Protein AF-A0A351J060-F1 (afdb_monomer_lite)

Structure (mmCIF, N/CA/C/O backbone):
data_AF-A0A351J060-F1
#
_entry.id   AF-A0A351J060-F1
#
loop_
_atom_site.group_PDB
_atom_site.id
_atom_site.type_symbol
_atom_site.label_atom_id
_atom_site.label_alt_id
_atom_site.label_comp_id
_atom_site.label_asym_id
_atom_site.label_entity_id
_atom_site.label_seq_id
_atom_site.pdbx_PDB_ins_code
_atom_site.Cartn_x
_atom_site.Cartn_y
_atom_site.Cartn_z
_atom_site.occupancy
_atom_site.B_iso_or_equiv
_atom_site.auth_seq_id
_atom_site.auth_comp_id
_atom_site.auth_asym_id
_atom_site.auth_atom_id
_atom_site.pdbx_PDB_model_num
ATOM 1 N N . MET A 1 1 ? -10.448 5.597 7.302 1.00 62.50 1 MET A N 1
ATOM 2 C CA . MET A 1 1 ? -11.849 5.141 7.127 1.00 62.50 1 MET A CA 1
ATOM 3 C C . MET A 1 1 ? -12.386 4.816 8.505 1.00 62.50 1 MET A C 1
ATOM 5 O O . MET A 1 1 ? -11.644 4.202 9.265 1.00 62.50 1 MET A O 1
ATOM 9 N N . GLU A 1 2 ? -13.599 5.254 8.824 1.00 71.06 2 GLU A N 1
ATOM 10 C CA . GLU A 1 2 ? -14.258 4.953 10.097 1.00 71.06 2 GLU A CA 1
ATOM 11 C C . GLU A 1 2 ? -15.347 3.901 9.880 1.00 71.06 2 GLU A C 1
ATOM 13 O O . GLU A 1 2 ? -16.105 3.980 8.912 1.00 71.06 2 GLU A O 1
ATOM 18 N N . GLN A 1 3 ? -15.375 2.870 10.721 1.00 74.38 3 GLN A N 1
ATOM 19 C CA . GLN A 1 3 ? -16.358 1.794 10.627 1.00 74.38 3 GLN A CA 1
ATOM 20 C C . GLN A 1 3 ? -16.863 1.441 12.026 1.00 74.38 3 GLN A C 1
ATOM 22 O O . GLN A 1 3 ? -16.072 1.186 12.929 1.00 74.38 3 GLN A O 1
ATOM 27 N N . LEU A 1 4 ? -18.181 1.432 12.217 1.00 79.38 4 LEU A N 1
ATOM 28 C CA . LEU A 1 4 ? -18.795 1.018 13.479 1.00 79.38 4 LEU A CA 1
ATOM 29 C C . LEU A 1 4 ? -18.731 -0.508 13.613 1.00 79.38 4 LEU A C 1
ATOM 31 O O . LEU A 1 4 ? -19.064 -1.236 12.673 1.00 79.38 4 LEU A O 1
ATOM 35 N N . GLY A 1 5 ? -18.309 -0.989 14.778 1.00 80.62 5 GLY A N 1
ATOM 36 C CA . GLY A 1 5 ? -18.224 -2.408 15.102 1.00 80.62 5 GLY A CA 1
ATOM 37 C C . GLY A 1 5 ? -18.737 -2.707 16.509 1.00 80.62 5 GLY A C 1
ATOM 38 O O . GLY A 1 5 ? -18.753 -1.838 17.374 1.00 80.62 5 GLY A O 1
ATOM 39 N N . TYR A 1 6 ? -19.168 -3.945 16.732 1.00 84.44 6 TYR A N 1
ATOM 40 C CA . TYR A 1 6 ? -19.712 -4.416 18.006 1.00 84.44 6 TYR A CA 1
ATOM 41 C C . TYR A 1 6 ? -18.788 -5.460 18.636 1.00 84.44 6 TYR A C 1
ATOM 43 O O . TYR A 1 6 ? -18.402 -6.423 17.964 1.00 84.44 6 TYR A O 1
ATOM 51 N N . VAL A 1 7 ? -18.426 -5.297 19.907 1.00 84.81 7 VAL A N 1
ATOM 52 C CA . VAL A 1 7 ? -17.498 -6.206 20.600 1.00 84.81 7 VAL A CA 1
ATOM 53 C C . VAL A 1 7 ? -18.215 -7.496 21.003 1.00 84.81 7 VAL A C 1
ATOM 55 O O . VAL A 1 7 ? -19.212 -7.476 21.722 1.00 84.81 7 VAL A O 1
ATOM 58 N N . VAL A 1 8 ? -17.698 -8.636 20.543 1.00 85.19 8 VAL A N 1
ATOM 59 C CA . VAL A 1 8 ? -18.297 -9.972 20.757 1.00 85.19 8 VAL A CA 1
ATOM 60 C C . VAL A 1 8 ? -17.541 -10.773 21.804 1.00 85.19 8 VAL A C 1
ATOM 62 O O . VAL A 1 8 ? -18.124 -11.612 22.481 1.00 85.19 8 VAL A O 1
ATOM 65 N N . ALA A 1 9 ? -16.237 -10.537 21.900 1.00 82.00 9 ALA A N 1
ATOM 66 C CA . ALA A 1 9 ? -15.352 -11.162 22.865 1.00 82.00 9 ALA A CA 1
ATOM 67 C C . ALA A 1 9 ? -14.202 -10.199 23.160 1.00 82.00 9 ALA A C 1
ATOM 69 O O . ALA A 1 9 ? -13.715 -9.530 22.248 1.00 82.00 9 ALA A O 1
ATOM 70 N N . ALA A 1 10 ? -13.772 -10.148 24.414 1.00 82.94 10 ALA A N 1
ATOM 71 C CA . ALA A 1 10 ? -12.574 -9.443 24.843 1.00 82.94 10 ALA A CA 1
ATOM 72 C C . ALA A 1 10 ? -11.728 -10.431 25.654 1.00 82.94 10 ALA A C 1
ATOM 74 O O .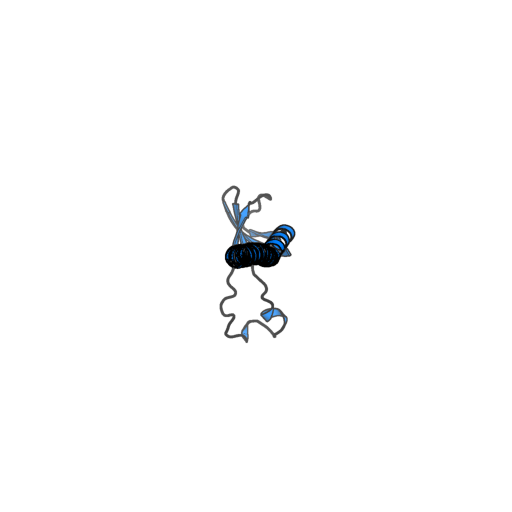 ALA A 1 10 ? -12.174 -10.926 26.688 1.00 82.94 10 ALA A O 1
ATOM 75 N N . GLU A 1 11 ? -10.542 -10.755 25.148 1.00 81.81 11 GLU A N 1
ATOM 76 C CA . GLU A 1 11 ? -9.586 -11.676 25.759 1.00 81.81 11 GLU A CA 1
ATOM 77 C C . GLU A 1 11 ? -8.288 -10.907 26.030 1.00 81.81 11 GLU A C 1
ATOM 79 O O . GLU A 1 11 ? -7.477 -10.675 25.133 1.00 81.81 11 GLU A O 1
ATOM 84 N N . GLY A 1 12 ? -8.108 -10.472 27.281 1.00 81.50 12 GLY A N 1
ATOM 85 C CA . GLY A 1 12 ? -6.937 -9.701 27.702 1.00 81.50 12 GLY A CA 1
ATOM 86 C C . GLY A 1 12 ? -6.763 -8.406 26.900 1.00 81.50 12 GLY A C 1
ATOM 87 O O . GLY A 1 12 ? -7.635 -7.541 26.913 1.00 81.50 12 GLY A O 1
ATOM 88 N N . GLU A 1 13 ? -5.637 -8.305 26.191 1.00 82.12 13 GLU A N 1
ATOM 89 C CA . GLU A 1 13 ? -5.237 -7.156 25.361 1.00 82.12 13 GLU A CA 1
ATOM 90 C C . GLU A 1 13 ? -5.921 -7.128 23.981 1.00 82.12 13 GLU A C 1
ATOM 92 O O . GLU A 1 13 ? -5.732 -6.180 23.222 1.00 82.12 13 GLU A O 1
ATOM 97 N N . HIS A 1 14 ? -6.715 -8.141 23.614 1.00 83.19 14 HIS A N 1
ATOM 98 C CA . HIS A 1 14 ? -7.342 -8.229 22.294 1.00 83.19 14 HIS A CA 1
ATOM 99 C C . HIS A 1 14 ? -8.868 -8.315 22.380 1.00 83.19 14 HIS A C 1
ATOM 101 O O . HIS A 1 14 ? -9.436 -9.059 23.177 1.00 83.19 14 HIS A O 1
ATOM 107 N N . ALA A 1 15 ? -9.553 -7.575 21.511 1.00 85.00 15 ALA A N 1
ATOM 108 C CA . ALA A 1 15 ? -10.999 -7.609 21.352 1.00 85.00 15 ALA A CA 1
ATOM 109 C C . ALA A 1 15 ? -11.372 -8.109 19.953 1.00 85.00 15 ALA A C 1
ATOM 111 O O . ALA A 1 15 ? -10.852 -7.650 18.934 1.00 85.00 15 ALA A O 1
ATOM 112 N N . THR A 1 16 ? -12.313 -9.048 19.897 1.00 83.38 16 THR A N 1
ATOM 113 C CA . THR A 1 16 ? -12.941 -9.487 18.652 1.00 83.38 16 THR A CA 1
ATOM 114 C C . THR A 1 16 ? -14.157 -8.617 18.378 1.00 83.38 16 THR A C 1
ATOM 116 O O . THR A 1 16 ? -15.170 -8.687 19.083 1.00 83.38 16 THR A O 1
ATOM 119 N N . VAL A 1 17 ? -14.073 -7.826 17.314 1.00 83.62 17 VAL A N 1
ATOM 120 C CA . VAL A 1 17 ? -15.121 -6.899 16.895 1.00 83.62 17 VAL A CA 1
ATOM 121 C C . VAL A 1 17 ? -15.834 -7.467 15.669 1.00 83.62 17 VAL A C 1
ATOM 123 O O . VAL A 1 17 ? -15.207 -7.816 14.665 1.00 83.62 17 VAL A O 1
ATOM 126 N N . ARG A 1 18 ? -17.163 -7.578 15.745 1.00 80.06 18 ARG A N 1
ATOM 127 C CA . ARG A 1 18 ? -18.027 -7.852 14.592 1.00 80.06 18 ARG A CA 1
ATOM 128 C C . ARG A 1 18 ? -18.284 -6.551 13.866 1.00 80.06 18 ARG A C 1
ATOM 130 O O . ARG A 1 18 ? -18.840 -5.615 14.436 1.00 80.06 18 ARG A O 1
ATOM 137 N N . VAL A 1 19 ? -17.912 -6.520 12.597 1.00 78.00 19 VAL A N 1
ATOM 138 C CA . VAL A 1 19 ? -18.107 -5.360 11.742 1.00 78.00 19 VAL A CA 1
ATOM 139 C C . VAL A 1 19 ? -19.028 -5.746 10.594 1.00 78.00 19 VAL A C 1
ATOM 141 O O . VAL A 1 19 ? -18.745 -6.663 9.818 1.00 78.00 19 VAL A O 1
ATOM 144 N N . MET A 1 20 ? -20.153 -5.044 10.493 1.00 67.12 20 MET A N 1
ATOM 145 C CA . MET A 1 20 ? -21.030 -5.114 9.329 1.00 67.12 20 MET A CA 1
ATOM 146 C C . MET A 1 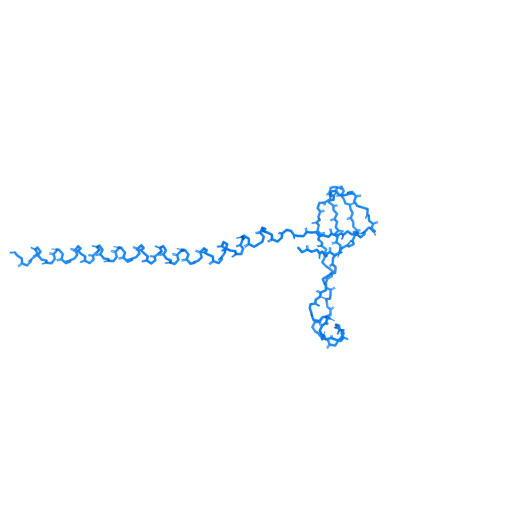20 ? -20.423 -4.195 8.266 1.00 67.12 20 MET A C 1
ATOM 148 O O . MET A 1 20 ? -20.226 -3.003 8.507 1.00 67.12 20 MET A O 1
ATOM 152 N N . ARG A 1 21 ? -20.056 -4.733 7.098 1.00 63.28 21 ARG A N 1
ATOM 153 C CA . ARG A 1 21 ? -19.762 -3.879 5.940 1.00 63.28 21 ARG A CA 1
ATOM 154 C C . ARG A 1 21 ? -21.085 -3.531 5.284 1.00 63.28 21 ARG A C 1
ATOM 156 O O . ARG A 1 21 ? -21.759 -4.421 4.771 1.00 63.28 21 ARG A O 1
ATOM 163 N N . GLU A 1 22 ? -21.415 -2.248 5.235 1.00 58.72 22 GLU A N 1
ATOM 164 C CA . GLU A 1 22 ? -22.400 -1.781 4.268 1.00 58.72 22 GLU A CA 1
ATOM 165 C C . GLU A 1 22 ? -21.800 -1.956 2.869 1.00 58.72 22 GLU A C 1
ATOM 167 O O . GLU A 1 22 ? -20.789 -1.346 2.509 1.00 58.72 22 GLU A O 1
ATOM 172 N N . SER A 1 23 ? -22.371 -2.869 2.088 1.00 57.16 23 SER A N 1
ATOM 173 C CA . SER A 1 23 ? -22.008 -3.034 0.688 1.00 57.16 23 SER A CA 1
ATOM 174 C C . SER A 1 23 ? -22.644 -1.902 -0.123 1.00 57.16 23 SER A C 1
ATOM 176 O O . SER A 1 23 ? -23.807 -1.553 0.071 1.00 57.16 23 SER A O 1
ATOM 178 N N . ALA A 1 24 ? -21.899 -1.339 -1.080 1.00 50.50 24 ALA A N 1
ATOM 179 C CA . ALA A 1 24 ? -22.398 -0.265 -1.946 1.00 50.50 24 ALA A CA 1
ATOM 180 C C . ALA A 1 24 ? -23.688 -0.649 -2.706 1.00 50.50 24 ALA A C 1
ATOM 182 O O . ALA A 1 24 ? -24.494 0.216 -3.039 1.00 50.50 24 ALA A O 1
ATOM 183 N N . CYS A 1 25 ? -23.910 -1.951 -2.930 1.00 54.78 25 CYS A N 1
ATOM 184 C CA . CYS A 1 25 ? -25.102 -2.487 -3.588 1.00 54.78 25 CYS A CA 1
ATOM 185 C C . CYS A 1 25 ? -26.389 -2.252 -2.780 1.00 54.78 25 CYS A C 1
ATOM 187 O O . CYS A 1 25 ? -27.416 -1.933 -3.371 1.00 54.78 25 CYS A O 1
ATOM 189 N N . GLY A 1 26 ? -26.336 -2.339 -1.445 1.00 52.91 26 GLY A N 1
ATOM 190 C CA . GLY A 1 26 ? -27.514 -2.152 -0.591 1.00 52.91 26 GLY A CA 1
ATOM 191 C C . GLY A 1 26 ? -28.029 -0.710 -0.545 1.00 52.91 26 GLY A C 1
ATOM 192 O O . GLY A 1 26 ? -29.188 -0.491 -0.209 1.00 52.91 26 GLY A O 1
ATOM 193 N N . ARG A 1 27 ? -27.190 0.271 -0.909 1.00 53.00 27 ARG A N 1
ATOM 194 C CA . ARG A 1 27 ? -27.518 1.704 -0.826 1.00 53.00 27 ARG A CA 1
ATOM 195 C C . ARG A 1 27 ? -28.099 2.287 -2.119 1.00 53.00 27 ARG A C 1
ATOM 197 O O . ARG A 1 27 ? -28.741 3.328 -2.069 1.00 53.00 27 ARG A O 1
ATOM 204 N N . ILE A 1 28 ? -27.847 1.646 -3.264 1.00 54.53 28 ILE A N 1
ATOM 205 C CA . ILE A 1 28 ? -28.236 2.141 -4.600 1.00 54.53 28 ILE A CA 1
ATOM 206 C C . ILE A 1 28 ? -29.471 1.402 -5.137 1.00 54.53 28 ILE A C 1
ATOM 208 O O . ILE A 1 28 ? -30.284 1.997 -5.839 1.00 54.53 28 ILE A O 1
ATOM 212 N N . HIS A 1 29 ? -29.656 0.131 -4.772 1.00 51.47 29 HIS A N 1
ATOM 213 C CA . HIS A 1 29 ? -30.779 -0.684 -5.230 1.00 51.47 29 HIS A CA 1
ATOM 214 C C . HIS A 1 29 ? -31.575 -1.200 -4.034 1.00 51.47 29 HIS A C 1
ATOM 216 O O . HIS A 1 29 ? -31.200 -2.224 -3.481 1.00 51.47 29 HIS A O 1
ATOM 222 N N . GLY A 1 30 ? -32.620 -0.468 -3.624 1.00 50.44 30 GLY A N 1
ATOM 223 C CA . GLY A 1 30 ? -33.865 -0.961 -2.994 1.00 50.44 30 GLY A CA 1
ATOM 224 C C . GLY A 1 30 ? -33.838 -1.967 -1.830 1.00 50.44 30 GLY A C 1
ATOM 225 O O . GLY A 1 30 ? -34.903 -2.384 -1.392 1.00 50.44 30 GLY A O 1
ATOM 226 N N . GLY A 1 31 ? -32.679 -2.351 -1.303 1.00 54.22 31 GLY A N 1
ATOM 227 C CA . GLY A 1 31 ? -32.521 -3.471 -0.388 1.00 54.22 31 GLY A CA 1
ATOM 228 C C . GLY A 1 31 ? -31.756 -4.643 -1.011 1.00 54.22 31 GLY A C 1
ATOM 229 O O . GLY A 1 31 ? -31.979 -5.072 -2.138 1.00 54.22 31 GLY A O 1
ATOM 230 N N . CYS A 1 32 ? -30.871 -5.219 -0.198 1.00 55.06 32 CYS A N 1
ATOM 231 C CA . CYS A 1 32 ? -30.043 -6.390 -0.508 1.00 55.06 32 CYS A CA 1
ATOM 232 C C . CYS A 1 32 ? -30.844 -7.662 -0.874 1.00 55.06 32 CYS A C 1
ATOM 234 O O . CYS A 1 32 ? -30.255 -8.649 -1.305 1.00 55.06 32 CYS A O 1
ATOM 236 N N . ALA A 1 33 ? -32.166 -7.655 -0.670 1.00 55.03 33 ALA A N 1
ATOM 237 C CA . ALA A 1 33 ? -33.046 -8.810 -0.831 1.00 55.03 33 ALA A CA 1
ATOM 238 C C . ALA A 1 33 ? -33.248 -9.225 -2.298 1.00 55.03 33 ALA A C 1
ATOM 240 O O . ALA A 1 33 ? -33.367 -10.416 -2.580 1.00 55.03 33 ALA A O 1
ATOM 241 N N . ASP A 1 34 ? -33.219 -8.271 -3.233 1.00 53.25 34 ASP A N 1
ATOM 242 C CA . ASP A 1 34 ? -33.471 -8.554 -4.654 1.00 53.25 34 ASP A CA 1
ATOM 243 C C . ASP A 1 34 ? -32.218 -9.032 -5.403 1.00 53.25 34 ASP A C 1
ATOM 245 O O . ASP A 1 34 ? -32.294 -9.591 -6.500 1.00 53.25 34 ASP A O 1
ATOM 249 N N . CYS A 1 35 ? -31.040 -8.875 -4.795 1.00 60.62 35 CYS A N 1
ATOM 250 C CA . CYS A 1 35 ? -29.794 -9.374 -5.351 1.00 60.62 35 CYS A CA 1
ATOM 251 C C . CYS A 1 35 ? -29.535 -10.802 -4.855 1.00 60.62 35 CYS A C 1
ATOM 253 O O . CYS A 1 35 ? -29.012 -11.016 -3.761 1.00 60.62 35 CYS A O 1
ATOM 255 N N . LYS A 1 36 ? -29.813 -11.802 -5.701 1.00 58.53 36 LYS A N 1
ATOM 256 C CA . LYS A 1 36 ? -29.492 -13.224 -5.443 1.00 58.53 36 LYS A CA 1
ATOM 257 C C . LYS A 1 36 ? -27.998 -13.507 -5.176 1.00 58.53 36 LYS A C 1
ATOM 259 O O . LYS A 1 36 ? -27.651 -14.637 -4.847 1.00 58.53 36 LYS A O 1
ATOM 264 N N . GLY A 1 37 ? -27.116 -12.513 -5.316 1.00 55.78 37 GLY A N 1
ATOM 265 C CA . GLY A 1 37 ? -25.693 -12.598 -4.975 1.00 55.78 37 GLY A CA 1
ATOM 266 C C . GLY A 1 37 ? -25.347 -12.234 -3.523 1.00 55.78 37 GLY A C 1
ATOM 267 O O . GLY A 1 37 ? -24.228 -12.504 -3.093 1.00 55.78 37 GLY A O 1
ATOM 268 N N . CYS A 1 38 ? -26.271 -11.647 -2.752 1.00 59.00 38 CYS A N 1
ATOM 269 C CA . CYS A 1 38 ? -26.014 -11.139 -1.396 1.00 59.00 38 CYS A CA 1
ATOM 270 C C . CYS A 1 38 ? -26.622 -11.993 -0.270 1.00 59.00 38 CYS A C 1
ATOM 272 O O . CYS A 1 38 ? -26.928 -11.495 0.808 1.00 59.00 38 CYS A O 1
ATOM 274 N N . SER A 1 39 ? -26.720 -13.307 -0.458 1.00 50.44 39 SER A N 1
ATOM 275 C CA . SER A 1 39 ? -27.121 -14.267 0.589 1.00 50.44 39 SER A CA 1
ATOM 276 C C . SER A 1 39 ? -26.117 -14.393 1.749 1.00 50.44 39 SER A C 1
ATOM 278 O O . SER A 1 39 ? -26.326 -15.147 2.696 1.00 50.44 39 SER A O 1
ATOM 280 N N . HIS A 1 40 ? -25.025 -13.634 1.700 1.00 50.00 40 HIS A N 1
ATOM 281 C CA . HIS A 1 40 ? -23.947 -13.664 2.666 1.00 50.00 40 HIS A CA 1
ATOM 282 C C . HIS A 1 40 ? -23.458 -12.242 2.949 1.00 50.00 40 HIS A C 1
ATOM 284 O O . HIS A 1 40 ? -22.349 -11.870 2.563 1.00 50.00 40 HIS A O 1
ATOM 290 N N . THR A 1 41 ? -24.254 -11.446 3.667 1.00 54.56 41 THR A N 1
ATOM 291 C CA . THR A 1 41 ? -23.703 -10.341 4.467 1.00 54.56 41 THR A CA 1
ATOM 292 C C . THR A 1 41 ? -22.828 -10.982 5.544 1.00 54.56 41 THR A C 1
ATOM 294 O O . THR A 1 41 ? -23.267 -11.251 6.657 1.00 54.56 41 THR A O 1
ATOM 297 N N . LYS A 1 42 ? -21.612 -11.384 5.160 1.00 56.59 42 LYS A N 1
ATOM 298 C CA . LYS A 1 42 ? -20.671 -12.061 6.045 1.00 56.59 42 LYS A CA 1
ATOM 299 C C . LYS A 1 42 ? -20.247 -11.057 7.093 1.00 56.59 42 LYS A C 1
ATOM 301 O O . LYS A 1 42 ? -19.588 -10.064 6.795 1.00 56.59 42 LYS A O 1
ATOM 306 N N . GLU A 1 43 ? -20.644 -11.341 8.319 1.00 63.16 43 GLU A N 1
ATOM 307 C CA . GLU A 1 43 ? -20.097 -10.691 9.492 1.00 63.16 43 GLU A CA 1
ATOM 308 C C . GLU A 1 43 ? -18.585 -10.872 9.472 1.00 63.16 43 GLU A C 1
ATOM 310 O O . GLU A 1 43 ? -18.070 -11.986 9.596 1.00 63.16 43 GLU A O 1
ATOM 315 N N . HIS A 1 44 ? -17.867 -9.771 9.282 1.00 69.81 44 HIS A N 1
ATOM 316 C CA . HIS A 1 44 ? -16.424 -9.792 9.386 1.00 69.81 44 HIS A CA 1
ATOM 317 C C . HIS A 1 44 ? -16.065 -9.680 10.862 1.00 69.81 44 HIS A C 1
ATOM 319 O O . HIS A 1 44 ? -16.366 -8.682 11.515 1.00 69.81 44 HIS A O 1
ATOM 325 N N . ARG A 1 45 ? -15.444 -10.734 11.392 1.00 79.19 45 ARG A N 1
ATOM 326 C CA . ARG A 1 45 ? -14.823 -10.717 12.716 1.00 79.19 45 ARG A CA 1
ATOM 327 C C . ARG A 1 45 ? -13.386 -10.260 12.543 1.00 79.19 45 ARG A C 1
ATOM 329 O O . ARG A 1 45 ? -12.626 -10.900 11.818 1.00 79.19 45 ARG A O 1
ATOM 336 N N . VAL A 1 46 ? -13.045 -9.144 13.169 1.00 80.44 46 VAL A N 1
ATOM 337 C CA . VAL A 1 46 ? -11.693 -8.587 13.153 1.00 80.44 46 VAL A CA 1
ATOM 338 C C . VAL A 1 46 ? -11.184 -8.583 14.585 1.00 80.44 46 VAL A C 1
ATOM 340 O O . VAL A 1 46 ? -11.888 -8.133 15.488 1.00 80.44 46 VAL A O 1
ATOM 343 N N . VAL A 1 47 ? -9.984 -9.117 14.792 1.00 83.06 47 VAL A N 1
ATOM 344 C CA . VAL A 1 47 ? -9.291 -9.041 16.080 1.00 83.06 47 VAL A CA 1
ATOM 345 C C . VAL A 1 47 ? -8.495 -7.745 16.091 1.00 83.06 47 VAL A C 1
ATOM 347 O O . VAL A 1 47 ? -7.736 -7.478 15.159 1.00 83.06 47 VAL A O 1
ATOM 350 N N . VAL A 1 48 ? -8.712 -6.924 17.111 1.00 83.00 48 VAL A N 1
ATOM 351 C CA . VAL A 1 48 ? -8.081 -5.612 17.276 1.00 83.00 48 VAL A CA 1
ATOM 352 C C . VAL A 1 48 ? -7.528 -5.525 18.694 1.00 83.00 48 VAL A C 1
ATOM 354 O O . VAL A 1 48 ? -8.075 -6.131 19.612 1.00 83.00 48 VAL A O 1
ATOM 357 N N . GLU A 1 49 ? -6.435 -4.799 18.890 1.00 82.69 49 GLU A N 1
ATOM 358 C CA . GLU A 1 49 ? -5.928 -4.495 20.230 1.00 82.69 49 GLU A CA 1
ATOM 359 C C . GLU A 1 49 ? -6.946 -3.659 21.017 1.00 82.69 49 GLU A C 1
ATOM 361 O O . GLU A 1 49 ? -7.469 -2.652 20.530 1.00 82.69 49 GLU A O 1
ATOM 366 N N . ASN A 1 50 ? -7.243 -4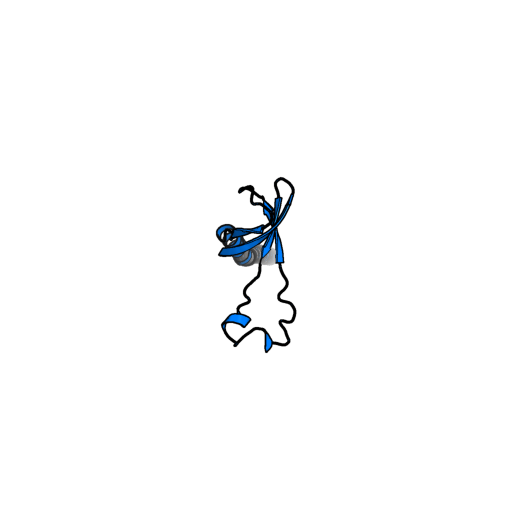.092 22.239 1.00 81.69 50 ASN A N 1
ATOM 367 C CA . ASN A 1 50 ? -8.229 -3.486 23.119 1.00 81.69 50 ASN A CA 1
ATOM 368 C C . ASN A 1 50 ? -7.613 -2.358 23.957 1.00 81.69 50 ASN A C 1
ATOM 370 O O . ASN A 1 50 ? -7.577 -2.416 25.184 1.00 81.69 50 ASN A O 1
ATOM 374 N N . THR A 1 51 ? -7.152 -1.298 23.297 1.00 80.44 51 THR A N 1
ATOM 375 C CA . THR A 1 51 ? -6.543 -0.136 23.973 1.00 80.44 51 THR A CA 1
ATOM 376 C C . THR A 1 51 ? -7.516 0.602 24.901 1.00 80.44 51 THR A C 1
ATOM 378 O O . THR A 1 51 ? -7.100 1.242 25.865 1.00 80.44 51 THR A O 1
ATOM 381 N N . LEU A 1 52 ? -8.821 0.491 24.638 1.00 78.88 52 LEU A N 1
ATOM 382 C CA . LEU A 1 52 ? -9.889 1.166 25.380 1.00 78.88 52 LEU A CA 1
ATOM 383 C C . LEU A 1 52 ? -10.485 0.317 26.513 1.00 78.88 52 LEU A C 1
ATOM 385 O O . LEU A 1 52 ? -11.390 0.797 27.189 1.00 78.88 52 LEU A O 1
ATOM 389 N N . HIS A 1 53 ? -10.003 -0.916 26.725 1.00 80.62 53 HIS A N 1
ATOM 390 C CA . HIS A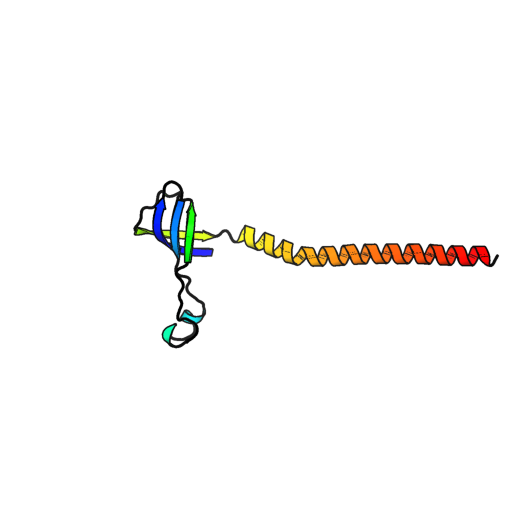 1 53 ? -10.580 -1.867 27.688 1.00 80.62 53 HIS A CA 1
ATOM 391 C C . HIS A 1 53 ? -12.099 -2.061 27.494 1.00 80.62 53 HIS A C 1
ATOM 393 O O . HIS A 1 53 ? -12.851 -2.207 28.456 1.00 80.62 53 HIS A O 1
ATOM 399 N N . ALA A 1 54 ? -12.553 -2.046 26.237 1.00 78.38 54 ALA A N 1
ATOM 400 C CA . ALA A 1 54 ? -13.956 -2.208 25.877 1.00 78.38 54 ALA A CA 1
ATOM 401 C C . ALA A 1 54 ? -14.464 -3.593 26.301 1.00 78.38 54 ALA A C 1
ATOM 403 O O . ALA A 1 54 ? -13.761 -4.600 26.128 1.00 78.38 54 ALA A O 1
ATOM 404 N N . ALA A 1 55 ? -15.678 -3.639 26.845 1.00 83.06 55 ALA A N 1
ATOM 405 C CA . ALA A 1 55 ? -16.314 -4.861 27.308 1.00 83.06 55 ALA A CA 1
ATOM 406 C C . ALA A 1 55 ? -17.166 -5.499 26.200 1.00 83.06 55 ALA A C 1
ATOM 408 O O . ALA A 1 55 ? -17.496 -4.887 25.180 1.00 83.06 55 ALA A O 1
ATOM 409 N N . VAL A 1 56 ? -17.537 -6.766 26.400 1.00 86.56 56 VAL A N 1
ATOM 410 C CA . VAL A 1 56 ? -18.480 -7.446 25.505 1.00 86.56 56 VAL A CA 1
ATOM 411 C C . VAL A 1 56 ? -19.811 -6.704 25.543 1.00 86.56 56 VAL A C 1
ATOM 413 O O . VAL A 1 56 ? -20.404 -6.539 26.606 1.00 86.56 56 VAL A O 1
ATOM 416 N N . GLY A 1 57 ? -20.283 -6.290 24.372 1.00 84.69 57 GLY A N 1
ATOM 417 C CA . GLY A 1 57 ? -21.528 -5.546 24.230 1.00 84.69 57 GLY A CA 1
ATOM 418 C C . GLY A 1 57 ? -21.364 -4.075 23.848 1.00 84.69 57 GLY A C 1
ATOM 419 O O . GLY A 1 57 ? -22.343 -3.444 23.442 1.00 84.69 57 GLY A O 1
ATOM 420 N N . ASP A 1 58 ? -20.142 -3.548 23.913 1.00 84.56 58 ASP A N 1
ATOM 421 C CA . ASP A 1 58 ? -19.864 -2.164 23.548 1.00 84.56 58 ASP A CA 1
ATOM 422 C C . ASP A 1 58 ? -19.811 -1.973 22.027 1.00 84.56 58 ASP A C 1
ATOM 424 O O . ASP A 1 58 ? -19.384 -2.846 21.260 1.00 84.56 58 ASP A O 1
ATOM 428 N N . THR A 1 59 ? -20.240 -0.791 21.581 1.00 83.06 59 THR A N 1
ATOM 429 C CA . THR A 1 59 ? -20.079 -0.352 20.191 1.00 83.06 59 THR A CA 1
ATOM 430 C C . THR A 1 59 ? -18.836 0.518 20.090 1.00 83.06 59 THR A C 1
ATOM 432 O O . THR A 1 59 ? -18.727 1.535 20.772 1.00 83.06 59 THR A O 1
ATOM 435 N N . VAL A 1 60 ? -17.905 0.128 19.225 1.00 83.94 60 VAL A N 1
ATOM 436 C CA . VAL A 1 60 ? -16.615 0.794 19.041 1.00 83.94 60 VAL A CA 1
ATOM 437 C C . VAL A 1 60 ? -16.474 1.308 17.612 1.00 83.94 60 VAL A C 1
ATOM 439 O O . VAL A 1 60 ? -16.913 0.674 16.650 1.00 83.94 60 VAL A O 1
ATOM 442 N N . LEU A 1 61 ? -15.855 2.478 17.463 1.00 82.44 61 LEU A N 1
ATOM 443 C CA . LEU A 1 61 ? -15.534 3.055 16.162 1.00 82.44 61 LEU A CA 1
ATOM 444 C C . LEU A 1 61 ? -14.122 2.620 15.759 1.00 82.44 61 LEU A C 1
ATOM 446 O O . LEU A 1 61 ? -13.137 2.991 16.395 1.00 82.44 61 LEU A O 1
ATOM 450 N N . LEU A 1 62 ? -14.015 1.839 14.692 1.00 81.69 62 LEU A N 1
ATOM 451 C CA . LEU A 1 62 ? -12.744 1.391 14.141 1.00 81.69 62 LEU A CA 1
ATOM 452 C C . LEU A 1 62 ? -12.196 2.451 13.190 1.00 81.69 62 LEU A C 1
ATOM 454 O O . LEU A 1 62 ? -12.850 2.803 12.208 1.00 81.69 62 LEU A O 1
ATOM 458 N N . TYR A 1 63 ? -10.977 2.915 13.453 1.00 77.62 63 TYR A N 1
ATOM 459 C CA . TYR A 1 63 ? -10.241 3.800 12.556 1.00 77.62 63 TYR A CA 1
ATOM 460 C C . TYR A 1 63 ? -9.149 3.020 11.829 1.00 77.62 63 TYR A C 1
ATOM 462 O O . TYR A 1 63 ? -8.230 2.484 12.444 1.00 77.62 63 TYR A O 1
ATOM 470 N N . THR A 1 64 ? -9.221 2.977 10.501 1.00 73.88 64 THR A N 1
ATOM 471 C CA . THR A 1 64 ? -8.114 2.484 9.672 1.00 73.88 64 THR A CA 1
ATOM 472 C C . THR A 1 64 ? -7.345 3.663 9.093 1.00 73.88 64 THR A C 1
ATOM 474 O O . THR A 1 64 ? -7.931 4.499 8.391 1.00 73.88 64 THR A O 1
ATOM 477 N N . ASP A 1 65 ? -6.040 3.722 9.374 1.00 74.25 65 ASP A N 1
ATOM 478 C CA . ASP A 1 65 ? -5.151 4.744 8.826 1.00 74.25 65 ASP A CA 1
ATOM 479 C C . ASP A 1 65 ? -4.869 4.472 7.340 1.00 74.25 65 ASP A C 1
ATOM 481 O O 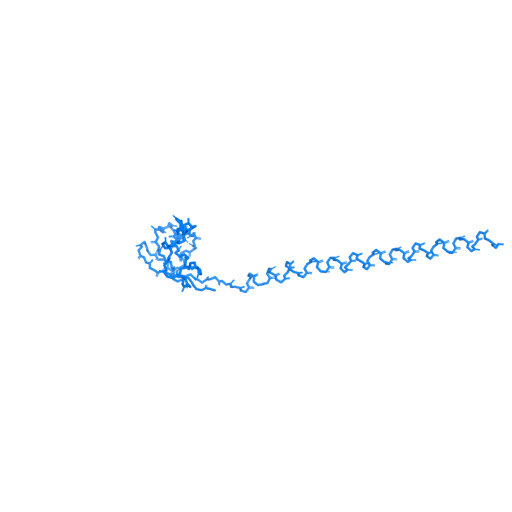. ASP A 1 65 ? -4.057 3.625 6.955 1.00 74.25 65 ASP A O 1
ATOM 485 N N . THR A 1 66 ? -5.556 5.221 6.481 1.00 77.12 66 THR A N 1
ATOM 486 C CA . THR A 1 66 ? -5.424 5.122 5.025 1.00 77.12 66 THR A CA 1
ATOM 487 C C . THR A 1 66 ? -4.049 5.593 4.531 1.00 77.12 66 THR A C 1
ATOM 489 O O . THR A 1 66 ? -3.654 5.238 3.420 1.00 77.12 66 THR A O 1
ATOM 492 N N . LYS A 1 67 ? -3.277 6.359 5.322 1.00 77.88 67 LYS A N 1
ATOM 493 C CA . LYS A 1 67 ? -1.983 6.914 4.879 1.00 77.88 67 LYS A CA 1
ATOM 494 C C . LYS A 1 67 ? -0.975 5.818 4.549 1.00 77.88 67 LYS A C 1
ATOM 496 O O . LYS A 1 67 ? -0.277 5.900 3.539 1.00 77.88 67 LYS A O 1
ATOM 501 N N . LYS A 1 68 ? -0.920 4.772 5.378 1.00 79.00 68 LYS A N 1
ATOM 502 C CA . LYS A 1 68 ? -0.026 3.626 5.160 1.00 79.00 68 LYS A CA 1
ATOM 503 C C . LYS A 1 68 ? -0.427 2.851 3.910 1.00 79.00 68 LYS A C 1
ATOM 505 O O . LYS A 1 68 ? 0.429 2.550 3.085 1.00 79.00 68 LYS A O 1
ATOM 510 N N . MET A 1 69 ? -1.724 2.605 3.734 1.00 84.50 69 MET A N 1
ATOM 511 C CA . MET A 1 69 ? -2.250 1.920 2.553 1.00 84.50 69 MET A CA 1
ATOM 512 C C . MET A 1 69 ? -1.947 2.693 1.264 1.00 84.50 69 MET A C 1
ATOM 514 O O . MET A 1 69 ? -1.507 2.096 0.285 1.00 84.50 69 MET A O 1
ATOM 518 N N . LEU A 1 70 ? -2.121 4.017 1.273 1.00 85.88 70 LEU A N 1
ATOM 519 C CA . LEU A 1 70 ? -1.841 4.860 0.113 1.00 85.88 70 LEU A CA 1
ATOM 520 C C . LEU A 1 70 ? -0.353 4.843 -0.259 1.00 85.88 70 LEU A C 1
ATOM 522 O O . LEU A 1 70 ? -0.020 4.744 -1.434 1.00 85.88 70 LEU A O 1
ATOM 526 N N . CYS A 1 71 ? 0.537 4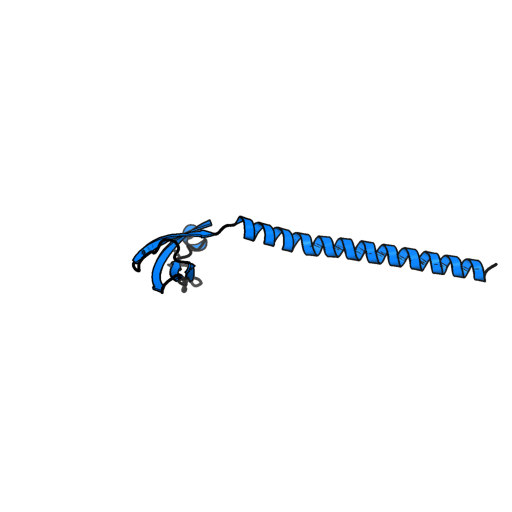.876 0.736 1.00 85.00 71 CYS A N 1
ATOM 527 C CA . CYS A 1 71 ? 1.978 4.778 0.508 1.00 85.00 71 CYS A CA 1
ATOM 528 C C . CYS A 1 71 ? 2.359 3.450 -0.169 1.00 85.00 71 CYS A C 1
ATOM 530 O O . CYS A 1 71 ? 3.092 3.452 -1.157 1.00 85.00 71 CYS A O 1
ATOM 532 N N . TYR A 1 72 ? 1.800 2.329 0.300 1.00 89.88 72 TYR A N 1
ATOM 533 C CA . TYR A 1 72 ? 2.002 1.029 -0.346 1.00 89.88 72 TYR A CA 1
ATOM 534 C C . TYR A 1 72 ? 1.457 0.994 -1.773 1.00 89.88 72 TYR A C 1
ATOM 536 O O . TYR A 1 72 ? 2.115 0.452 -2.657 1.00 89.88 72 TYR A O 1
ATOM 544 N N . LEU A 1 73 ? 0.292 1.599 -2.015 1.00 91.75 73 LEU A N 1
ATOM 545 C CA . LEU A 1 73 ? -0.290 1.689 -3.354 1.00 91.75 73 LEU A CA 1
ATOM 546 C C . LEU A 1 73 ? 0.617 2.474 -4.306 1.00 91.75 73 LEU A C 1
ATOM 548 O O . LEU A 1 73 ? 0.887 2.015 -5.414 1.00 91.75 73 LEU A O 1
ATOM 552 N N . CYS A 1 74 ? 1.130 3.621 -3.856 1.00 91.62 74 CYS A N 1
ATOM 553 C CA . CYS A 1 74 ? 2.096 4.408 -4.614 1.00 91.62 74 CYS A CA 1
ATOM 554 C C . CYS A 1 74 ? 3.350 3.584 -4.914 1.00 91.62 74 CYS A C 1
ATOM 556 O O . CYS A 1 74 ? 3.748 3.488 -6.070 1.00 91.62 74 CYS A O 1
ATOM 558 N N . ALA A 1 75 ? 3.944 2.938 -3.907 1.00 92.50 75 ALA A N 1
ATOM 559 C CA . ALA A 1 75 ? 5.122 2.100 -4.110 1.00 92.50 75 ALA A CA 1
ATOM 560 C C . ALA A 1 75 ? 4.853 0.983 -5.130 1.00 92.50 75 ALA A C 1
ATOM 562 O O . ALA A 1 75 ? 5.642 0.799 -6.050 1.00 92.50 75 ALA A O 1
ATOM 563 N N . PHE A 1 76 ? 3.716 0.296 -5.026 1.00 95.88 76 PHE A N 1
ATOM 564 C CA . PHE A 1 76 ? 3.346 -0.788 -5.934 1.00 95.88 76 PHE A CA 1
ATOM 565 C C . PHE A 1 76 ? 3.140 -0.316 -7.379 1.00 95.88 76 PHE A C 1
ATOM 567 O O . PHE A 1 76 ? 3.468 -1.044 -8.309 1.00 95.88 76 PHE A O 1
ATOM 574 N N . PHE A 1 77 ? 2.640 0.906 -7.580 1.00 94.12 77 PHE A N 1
ATOM 575 C CA . PHE A 1 77 ? 2.481 1.495 -8.912 1.00 94.12 77 PHE A CA 1
ATOM 576 C C . PHE A 1 77 ? 3.789 2.038 -9.494 1.00 94.12 77 PHE A C 1
ATOM 578 O O . PHE A 1 77 ? 4.058 1.854 -10.679 1.00 94.12 77 PHE A O 1
ATOM 585 N N . PHE A 1 78 ? 4.615 2.699 -8.684 1.00 95.44 78 PHE A N 1
ATOM 586 C CA . PHE A 1 78 ? 5.864 3.300 -9.158 1.00 95.44 78 PHE A CA 1
ATOM 587 C C . PHE A 1 78 ? 6.993 2.278 -9.317 1.00 95.44 78 PHE A C 1
ATOM 589 O O . PHE A 1 78 ? 7.834 2.437 -10.200 1.00 95.44 78 PHE A O 1
ATOM 596 N N . TYR A 1 79 ? 7.004 1.207 -8.524 1.00 96.19 79 TYR A N 1
ATOM 597 C CA . TYR A 1 79 ? 8.005 0.143 -8.601 1.00 96.19 79 TYR A CA 1
ATOM 598 C C . TYR A 1 79 ? 8.153 -0.489 -10.002 1.00 96.19 79 TYR A C 1
ATOM 600 O O . TYR A 1 79 ? 9.276 -0.500 -10.514 1.00 96.19 79 TYR A O 1
ATOM 608 N N . PRO A 1 80 ? 7.084 -0.959 -10.679 1.00 96.12 80 PRO A N 1
ATOM 609 C CA . PRO A 1 80 ? 7.212 -1.537 -12.016 1.00 96.12 80 PRO A CA 1
ATOM 610 C C . PRO A 1 80 ? 7.674 -0.510 -13.057 1.00 96.12 80 PRO A C 1
ATOM 612 O O . PRO A 1 80 ? 8.451 -0.854 -13.944 1.00 96.12 80 PRO A O 1
ATOM 615 N N . VAL A 1 81 ? 7.259 0.756 -12.932 1.00 96.69 81 VAL A N 1
ATOM 616 C CA . VAL A 1 81 ? 7.694 1.836 -13.834 1.00 96.69 81 VAL A CA 1
ATOM 617 C C . VAL A 1 81 ? 9.193 2.092 -13.684 1.00 96.69 81 VAL A C 1
ATOM 619 O O . VAL A 1 81 ? 9.912 2.164 -14.679 1.00 96.69 81 VAL A O 1
ATOM 622 N N . LEU A 1 82 ? 9.685 2.178 -12.447 1.00 97.12 82 LEU A N 1
ATOM 623 C CA . LEU A 1 82 ? 11.107 2.381 -12.172 1.00 97.12 82 LEU A CA 1
ATOM 624 C C . LEU A 1 82 ? 11.954 1.207 -12.667 1.00 97.12 82 LEU A C 1
ATOM 626 O O . LEU A 1 82 ? 12.995 1.434 -13.281 1.00 97.12 82 LEU A O 1
ATOM 630 N N . LEU A 1 83 ? 11.499 -0.032 -12.462 1.00 96.69 83 LEU A N 1
ATOM 631 C CA . LEU A 1 83 ? 12.185 -1.212 -12.993 1.00 96.69 83 LEU A CA 1
ATOM 632 C C . LEU A 1 83 ? 12.232 -1.220 -14.521 1.00 96.69 83 LEU A C 1
ATOM 634 O O . LEU A 1 83 ? 13.275 -1.534 -15.098 1.00 96.69 83 LEU A O 1
ATOM 638 N N . PHE A 1 84 ? 11.133 -0.859 -15.182 1.00 97.12 84 PHE A N 1
ATOM 639 C CA . PHE A 1 84 ? 11.095 -0.772 -16.638 1.00 97.12 84 PHE A CA 1
ATOM 640 C C . PHE A 1 84 ? 12.110 0.248 -17.163 1.00 97.12 84 PHE A C 1
ATOM 642 O O . PHE A 1 84 ? 12.917 -0.072 -18.033 1.00 97.12 84 PHE A O 1
ATOM 649 N N . VAL A 1 85 ? 12.132 1.454 -16.591 1.00 97.31 85 VAL A N 1
ATOM 650 C CA . VAL A 1 85 ? 13.090 2.494 -16.993 1.00 97.31 85 VAL A CA 1
ATOM 651 C C . VAL A 1 85 ? 14.529 2.053 -16.713 1.00 97.31 85 VAL A C 1
ATOM 653 O O . VAL A 1 85 ? 15.385 2.179 -17.586 1.00 97.31 85 VAL A O 1
ATOM 656 N N . ALA A 1 86 ? 14.803 1.489 -15.533 1.00 97.62 86 ALA A N 1
ATOM 657 C CA . ALA A 1 86 ? 16.143 1.045 -15.156 1.00 97.62 86 ALA A CA 1
ATOM 658 C C . ALA A 1 86 ? 16.675 -0.047 -16.095 1.00 97.62 86 ALA A C 1
ATOM 660 O O . ALA A 1 86 ? 17.805 0.038 -16.577 1.00 97.62 86 ALA A O 1
ATOM 661 N N . THR A 1 87 ? 15.851 -1.054 -16.391 1.00 96.69 87 THR A N 1
ATOM 662 C CA . THR A 1 87 ? 16.229 -2.135 -17.311 1.00 96.69 87 THR A CA 1
ATOM 663 C C . THR A 1 87 ? 16.394 -1.623 -18.738 1.00 96.69 87 THR A C 1
ATOM 665 O O . THR A 1 87 ? 17.391 -1.943 -19.377 1.00 96.69 87 THR A O 1
ATOM 668 N N . PHE A 1 88 ? 15.500 -0.762 -19.227 1.00 96.62 88 PHE A N 1
ATOM 669 C CA . PHE A 1 88 ? 15.618 -0.172 -20.561 1.00 96.62 88 PHE A CA 1
ATOM 670 C C . PHE A 1 88 ? 16.919 0.628 -20.742 1.00 96.62 88 PHE A C 1
ATOM 672 O O . PHE A 1 88 ? 17.632 0.449 -21.733 1.00 96.62 88 PHE A O 1
ATOM 679 N N . VAL A 1 89 ? 17.272 1.473 -19.770 1.00 97.06 89 VAL A N 1
ATOM 680 C CA . VAL A 1 89 ? 18.533 2.232 -19.795 1.00 97.06 89 VAL A CA 1
ATOM 681 C C . VAL A 1 89 ? 19.737 1.288 -19.749 1.00 97.06 89 VAL A C 1
ATOM 683 O O . VAL A 1 89 ? 20.668 1.441 -20.535 1.00 97.06 89 VAL A O 1
ATOM 686 N N . LEU A 1 90 ? 19.710 0.268 -18.889 1.00 96.75 90 LEU A N 1
ATOM 687 C CA . LEU A 1 90 ? 20.809 -0.693 -18.787 1.00 96.75 90 LEU A CA 1
ATOM 688 C C . LEU A 1 90 ? 21.031 -1.450 -20.108 1.00 96.75 90 LEU A C 1
ATOM 690 O O . LEU A 1 90 ? 22.164 -1.539 -20.584 1.00 96.75 90 LEU A O 1
ATOM 694 N N . LEU A 1 91 ? 19.958 -1.963 -20.719 1.00 95.69 91 LEU A N 1
ATOM 695 C CA . LEU A 1 91 ? 20.045 -2.685 -21.989 1.00 95.69 91 LEU A CA 1
ATOM 696 C C . LEU A 1 91 ? 20.513 -1.783 -23.136 1.00 95.69 91 LEU A C 1
ATOM 698 O O . LEU A 1 91 ? 21.325 -2.218 -23.949 1.00 95.69 91 LEU A O 1
ATOM 702 N N . THR A 1 92 ? 20.033 -0.539 -23.215 1.00 94.25 92 THR A N 1
ATOM 703 C CA . THR A 1 92 ? 20.437 0.388 -24.287 1.00 94.25 92 THR A CA 1
ATOM 704 C C . THR A 1 92 ? 21.910 0.777 -24.176 1.00 94.25 92 THR A C 1
ATOM 706 O O . THR A 1 92 ? 22.620 0.743 -25.181 1.00 94.25 92 THR A O 1
ATOM 709 N N . VAL A 1 93 ? 22.414 1.048 -22.968 1.00 94.38 93 VAL A N 1
ATOM 710 C CA . VAL A 1 93 ? 23.846 1.321 -22.738 1.00 94.38 93 VAL A CA 1
ATOM 711 C C . VAL A 1 93 ? 24.706 0.107 -23.106 1.00 94.38 93 VAL A C 1
ATOM 713 O O . VAL A 1 93 ? 25.731 0.251 -23.781 1.00 94.38 93 VAL A O 1
ATOM 716 N N . LEU A 1 94 ? 24.282 -1.102 -22.729 1.00 93.69 94 LEU A N 1
ATOM 717 C CA . LEU A 1 94 ? 24.997 -2.330 -23.081 1.00 93.69 94 LEU A CA 1
ATOM 718 C C . LEU A 1 94 ? 24.992 -2.585 -24.601 1.00 93.69 94 LEU A C 1
ATOM 720 O O . LEU A 1 94 ? 26.016 -2.946 -25.175 1.00 93.69 94 LEU A O 1
ATOM 724 N N . ALA A 1 95 ? 23.867 -2.349 -25.276 1.00 91.44 95 ALA A N 1
ATOM 725 C CA . ALA A 1 95 ? 23.758 -2.530 -26.722 1.00 91.44 95 ALA A CA 1
ATOM 726 C C . ALA A 1 95 ? 24.654 -1.548 -27.498 1.00 91.44 95 ALA A C 1
ATOM 728 O O . ALA A 1 95 ? 25.368 -1.952 -28.418 1.00 91.44 95 ALA A O 1
ATOM 729 N N . VAL A 1 96 ? 24.666 -0.270 -27.100 1.00 90.81 96 VAL A N 1
ATOM 730 C CA . VAL A 1 96 ? 25.504 0.761 -27.734 1.00 90.81 96 VAL A CA 1
ATOM 731 C C . VAL A 1 96 ? 26.990 0.450 -27.545 1.00 90.81 96 VAL A C 1
ATOM 733 O O . VAL A 1 96 ? 27.749 0.488 -28.513 1.00 90.81 96 VAL A O 1
ATOM 736 N N . THR A 1 97 ? 27.409 0.074 -26.335 1.00 88.56 97 THR A N 1
ATOM 737 C CA . THR A 1 97 ? 28.816 -0.266 -26.052 1.00 88.56 97 THR A CA 1
ATOM 738 C C . THR A 1 97 ? 29.291 -1.489 -26.843 1.00 88.56 97 THR A C 1
ATOM 740 O O . THR A 1 97 ? 30.371 -1.442 -27.432 1.00 88.56 97 THR A O 1
ATOM 743 N N . LEU A 1 98 ? 28.471 -2.540 -26.958 1.00 87.88 98 LEU A N 1
ATOM 744 C CA . LEU A 1 98 ? 28.768 -3.698 -27.811 1.00 87.88 98 LEU A CA 1
ATOM 745 C C . LEU A 1 98 ? 28.892 -3.301 -29.287 1.00 87.88 98 LEU A C 1
ATOM 747 O O . LEU A 1 98 ? 29.861 -3.679 -29.942 1.00 87.88 98 LEU A O 1
ATOM 751 N N . SER A 1 99 ? 27.954 -2.506 -29.810 1.00 83.56 99 SER A N 1
ATOM 752 C CA . SER A 1 99 ? 27.992 -2.073 -31.215 1.00 83.56 99 SER A CA 1
ATOM 753 C C . SER A 1 99 ? 29.238 -1.245 -31.551 1.00 83.56 99 SER A C 1
ATOM 755 O O . SER A 1 99 ? 29.844 -1.448 -32.603 1.00 83.56 99 SER A O 1
ATOM 757 N N . ALA A 1 100 ? 29.674 -0.375 -30.634 1.00 83.75 100 ALA A N 1
ATOM 758 C CA . ALA A 1 100 ? 30.890 0.412 -30.795 1.00 83.75 100 ALA A CA 1
ATOM 759 C C . ALA A 1 100 ? 32.149 -0.472 -30.810 1.00 83.75 100 ALA A C 1
ATOM 761 O O . ALA A 1 100 ? 33.050 -0.236 -31.616 1.00 83.75 100 ALA A O 1
ATOM 762 N N . LEU A 1 101 ? 32.195 -1.516 -29.973 1.00 84.88 101 LEU A N 1
ATOM 763 C CA . LEU A 1 101 ? 33.294 -2.487 -29.965 1.00 84.88 101 LEU A CA 1
ATOM 764 C C . LEU A 1 101 ? 33.374 -3.258 -31.288 1.00 84.88 101 LEU A C 1
ATOM 766 O O . LEU A 1 101 ? 34.447 -3.331 -31.883 1.00 84.88 101 LEU A O 1
ATOM 770 N N . PHE A 1 102 ? 32.248 -3.778 -31.790 1.00 84.75 102 PHE A N 1
ATOM 771 C CA . PHE A 1 102 ? 32.226 -4.491 -33.072 1.00 84.75 102 PHE A CA 1
ATOM 772 C C . PHE A 1 102 ? 32.619 -3.586 -34.247 1.00 84.75 102 PHE A C 1
ATOM 774 O O . PHE A 1 102 ? 33.415 -4.002 -35.087 1.00 84.75 102 PHE A O 1
ATOM 781 N N . ALA A 1 103 ? 32.126 -2.344 -34.291 1.00 80.44 103 ALA A N 1
ATOM 782 C CA . ALA A 1 103 ? 32.504 -1.382 -35.326 1.00 80.44 103 ALA A CA 1
ATOM 783 C C . ALA A 1 103 ? 34.008 -1.052 -35.290 1.00 80.44 103 ALA A C 1
ATOM 785 O O . ALA A 1 103 ? 34.656 -1.013 -36.337 1.00 80.44 103 ALA A O 1
ATOM 786 N N . GLY A 1 104 ? 34.580 -0.881 -34.092 1.00 78.25 104 GLY A N 1
ATOM 787 C CA . GLY A 1 104 ? 36.017 -0.674 -33.911 1.00 78.25 104 GLY A CA 1
ATOM 788 C C . GLY A 1 104 ? 36.853 -1.876 -34.359 1.00 78.25 104 GLY A C 1
ATOM 789 O O . GLY A 1 104 ? 37.830 -1.705 -35.084 1.00 78.25 104 GLY A O 1
ATOM 790 N N . CYS A 1 105 ? 36.448 -3.097 -33.999 1.00 77.62 105 CYS A N 1
ATOM 791 C CA . CYS A 1 105 ? 37.142 -4.320 -34.415 1.00 77.62 105 CYS A CA 1
ATOM 792 C C . CYS A 1 105 ? 37.116 -4.531 -35.935 1.00 77.62 105 CYS A C 1
ATOM 794 O O . CYS A 1 105 ? 38.128 -4.929 -36.506 1.00 77.62 105 CYS A O 1
ATOM 796 N N . VAL A 1 106 ? 35.992 -4.247 -36.602 1.00 76.75 106 VAL A N 1
ATOM 797 C CA . VAL A 1 106 ? 35.890 -4.364 -38.068 1.00 76.75 106 VAL A CA 1
ATOM 798 C C . VAL A 1 106 ? 36.809 -3.363 -38.768 1.00 76.75 106 VAL A C 1
ATOM 800 O O . VAL A 1 106 ? 37.456 -3.723 -39.747 1.00 76.75 106 VAL A O 1
ATOM 803 N N . LEU A 1 107 ? 36.920 -2.136 -38.252 1.00 74.62 107 LEU A N 1
ATOM 804 C CA . LEU A 1 107 ? 37.777 -1.100 -38.831 1.00 74.62 107 LEU A CA 1
ATOM 805 C C . LEU A 1 107 ? 39.271 -1.439 -38.685 1.00 74.62 107 LEU A C 1
ATOM 807 O O . LEU A 1 107 ? 40.033 -1.215 -39.617 1.00 74.62 107 LEU A O 1
ATOM 811 N N . VAL A 1 108 ? 39.676 -2.046 -37.564 1.00 73.12 108 VAL A N 1
ATOM 812 C CA . VAL A 1 108 ? 41.060 -2.514 -37.341 1.00 73.12 108 VAL A CA 1
ATOM 813 C C . VAL A 1 108 ? 41.425 -3.721 -38.215 1.00 73.12 108 VAL A C 1
ATOM 815 O O . VAL A 1 108 ? 42.584 -3.869 -38.572 1.00 73.12 108 VAL A O 1
ATOM 818 N N . LEU A 1 109 ? 40.468 -4.582 -38.574 1.00 71.00 109 LEU A N 1
ATOM 819 C CA . LEU A 1 109 ? 40.719 -5.737 -39.450 1.00 71.00 109 LEU A CA 1
ATOM 820 C C . LEU A 1 109 ? 40.765 -5.384 -40.948 1.00 71.00 109 LEU A C 1
ATOM 822 O O . LEU A 1 109 ? 41.207 -6.210 -41.744 1.00 71.00 109 LEU A O 1
ATOM 826 N N . TYR A 1 110 ? 40.275 -4.203 -41.336 1.00 64.94 110 TYR A N 1
ATOM 827 C CA . TYR A 1 110 ? 40.214 -3.745 -42.732 1.00 64.94 110 TYR A CA 1
ATOM 828 C C . TYR A 1 110 ? 41.340 -2.770 -43.125 1.00 64.94 110 TYR A C 1
ATOM 830 O O . TYR A 1 110 ? 41.434 -2.412 -44.301 1.00 64.94 110 TYR A O 1
ATOM 838 N N . VAL A 1 111 ? 42.156 -2.330 -42.160 1.00 58.56 111 VAL A N 1
ATOM 839 C CA . VAL A 1 111 ? 43.351 -1.478 -42.336 1.00 58.56 111 VAL A CA 1
ATOM 840 C C . VAL A 1 111 ? 44.599 -2.342 -42.234 1.00 58.56 111 VAL A C 1
ATOM 842 O O . VAL A 1 111 ? 45.480 -2.184 -43.107 1.00 58.56 111 VAL A O 1
#

Foldseek 3Di:
DKFKWAFADDDPQKTWTFTQDDDPVQVPDDGPVVPPVPPPSDGDTDIDGPPVVDDHGDIDIDDDDCPVVVVVVVCVVVVVVVVVVVVVVVVVVVVVVVVVVVVVVVVVVVD

Secondary structure (DSSP, 8-state):
-EEEEEEEEEETTEEEEEE----HHHHHSS-TTS-TT-S----EEEEEE-TT-PPTT-EEEEE--HHHHHHHHHHHHHHHHHHHHHHHHHHHHHHHHHHHHHHHHHHHH--

Sequence (111 aa):
MEQLGYVVAAEGEHATVRVMRESACGRIHGGCADCKGCSHTKEHRVVVENTLHAAVGDTVLLYTDTKKMLCYLCAFFFYPVLLFVATFVLLTVLAVTLSALFAGCVLVLYV

pLDDT: mean 78.12, std 14.04, range [50.0, 97.62]

Radius of gyration: 28.96 Å; chains: 1; bounding box: 77×21×70 Å